Protein AF-A0A832TNG3-F1 (afdb_monomer)

Sequence (167 aa):
MSGAIEDILRKDPRVVHLEPAEKWEMPELDATQFSSRRLGYVAYAYSMMCNILGYHYLVDNITGQRDSEREAWKEELTRTYGSEVNDYFEKNSIKVNSLAQLIKFSEMLTDQYIGQNREVLVDMISSLKCFEDALRAYRSKTPDERLSIAKEVKKKSYEILKTVTRS

Secondary structure (DSSP, 8-state):
-HHHHHHHHHH-TTEEEEEPPP-PPPPP--GGGB-GGGHHHHHHHHHHHHHHHTSEEEEE---SSSTHHHHHHHHHHHHHH-THHHHHHHHTTEESS-HHHHHHHHHHHHHTB-STTHHHHHHHHHHHHHHHHHHHHHTTS-HHHHHHHHHHHHHHHHHHHHHHH--

Structure (mmCIF, N/CA/C/O backbone):
data_AF-A0A832TNG3-F1
#
_entry.id   AF-A0A832TNG3-F1
#
loop_
_atom_site.group_PDB
_atom_site.id
_atom_site.type_symbol
_atom_site.label_atom_id
_atom_site.label_alt_id
_atom_site.label_comp_id
_atom_site.label_asym_id
_atom_site.label_entity_id
_atom_site.label_seq_id
_atom_site.pdbx_PDB_ins_code
_atom_site.Cartn_x
_atom_site.Cartn_y
_atom_site.Cartn_z
_atom_site.occupancy
_atom_site.B_iso_or_equiv
_atom_site.auth_seq_id
_atom_site.auth_comp_id
_atom_site.auth_asym_id
_atom_site.auth_atom_id
_atom_site.pdbx_PDB_model_num
ATOM 1 N N . MET A 1 1 ? -2.319 -11.163 -25.070 1.00 53.56 1 MET A N 1
ATOM 2 C CA . MET A 1 1 ? -1.584 -9.885 -25.175 1.00 53.56 1 MET A CA 1
ATOM 3 C C . MET A 1 1 ? -0.872 -9.474 -23.879 1.00 53.56 1 MET A C 1
ATOM 5 O O . MET A 1 1 ? 0.114 -8.767 -23.988 1.00 53.56 1 MET A O 1
ATOM 9 N N . SER A 1 2 ? -1.226 -9.983 -22.680 1.00 59.28 2 SER A N 1
ATOM 10 C CA . SER A 1 2 ? -0.509 -9.623 -21.430 1.00 59.28 2 SER A CA 1
ATOM 11 C C . SER A 1 2 ? 0.988 -9.961 -21.418 1.00 59.28 2 SER A C 1
ATOM 13 O O . SER A 1 2 ? 1.755 -9.227 -20.809 1.00 59.28 2 SER A O 1
ATOM 15 N N . GLY A 1 3 ? 1.411 -11.015 -22.128 1.00 68.12 3 GLY A N 1
ATOM 16 C CA . GLY A 1 3 ? 2.825 -11.401 -22.205 1.00 68.12 3 GLY A CA 1
ATOM 17 C C . GLY A 1 3 ? 3.729 -10.345 -22.851 1.00 68.12 3 GLY A C 1
ATOM 18 O O . GLY A 1 3 ? 4.904 -10.282 -22.523 1.00 68.12 3 GLY A O 1
ATOM 19 N N . ALA A 1 4 ? 3.192 -9.465 -23.708 1.00 83.19 4 ALA A N 1
ATOM 20 C CA . ALA A 1 4 ? 3.987 -8.407 -24.332 1.00 83.19 4 ALA A CA 1
ATOM 21 C C . ALA A 1 4 ? 4.365 -7.302 -23.330 1.00 83.19 4 ALA A C 1
ATOM 23 O O . ALA A 1 4 ? 5.520 -6.887 -23.292 1.00 83.19 4 ALA A O 1
ATOM 24 N N . ILE A 1 5 ? 3.420 -6.860 -22.487 1.00 87.62 5 ILE A N 1
ATOM 25 C CA . ILE A 1 5 ? 3.691 -5.858 -21.441 1.00 87.62 5 ILE A CA 1
ATOM 26 C C . ILE A 1 5 ? 4.575 -6.445 -20.339 1.00 87.62 5 ILE A C 1
ATOM 28 O O . ILE A 1 5 ? 5.495 -5.777 -19.874 1.00 87.62 5 ILE A O 1
ATOM 32 N N . GLU A 1 6 ? 4.353 -7.704 -19.959 1.00 84.31 6 GLU A N 1
ATOM 33 C CA . GLU A 1 6 ? 5.214 -8.413 -19.008 1.00 84.31 6 GLU A CA 1
ATOM 34 C C . GLU A 1 6 ? 6.667 -8.497 -19.505 1.00 84.31 6 GLU A C 1
ATOM 36 O O . GLU A 1 6 ? 7.593 -8.155 -18.768 1.00 84.31 6 GLU A O 1
ATOM 41 N N . ASP A 1 7 ? 6.873 -8.858 -20.776 1.00 87.25 7 ASP A N 1
ATOM 42 C CA . ASP A 1 7 ? 8.199 -8.888 -21.399 1.00 87.25 7 ASP A CA 1
ATOM 43 C C . ASP A 1 7 ? 8.844 -7.499 -21.487 1.00 87.25 7 ASP A C 1
ATOM 45 O O . ASP A 1 7 ? 10.063 -7.383 -21.332 1.00 87.25 7 ASP A O 1
ATOM 49 N N . ILE A 1 8 ? 8.055 -6.445 -21.734 1.00 87.25 8 ILE A N 1
ATOM 50 C CA . ILE A 1 8 ? 8.530 -5.053 -21.723 1.00 87.25 8 ILE A CA 1
ATOM 51 C C . ILE A 1 8 ? 9.013 -4.678 -20.323 1.00 87.25 8 ILE A C 1
ATOM 53 O O . ILE A 1 8 ? 10.139 -4.209 -20.181 1.00 87.25 8 ILE A O 1
ATOM 57 N N . LEU A 1 9 ? 8.205 -4.930 -19.290 1.00 86.19 9 LEU A N 1
ATOM 58 C CA . LEU A 1 9 ? 8.569 -4.622 -17.906 1.00 86.19 9 LEU A CA 1
ATOM 59 C C . LEU A 1 9 ? 9.798 -5.412 -17.459 1.00 86.19 9 LEU A C 1
ATOM 61 O O . LEU A 1 9 ? 10.674 -4.853 -16.813 1.00 86.19 9 LEU A O 1
ATOM 65 N N . ARG A 1 10 ? 9.911 -6.685 -17.853 1.00 85.19 10 ARG A N 1
ATOM 66 C CA . ARG A 1 10 ? 11.075 -7.525 -17.540 1.00 85.19 10 ARG A CA 1
ATOM 67 C C . ARG A 1 10 ? 12.371 -7.023 -18.184 1.00 85.19 10 ARG A C 1
ATOM 69 O O . ARG A 1 10 ? 13.453 -7.312 -17.678 1.00 85.19 10 ARG A O 1
ATOM 76 N N . LYS A 1 11 ? 12.273 -6.330 -19.320 1.00 88.12 11 LYS A N 1
ATOM 77 C CA . LYS A 1 11 ? 13.416 -5.766 -20.054 1.00 88.12 11 LYS A CA 1
ATOM 78 C C . LYS A 1 11 ? 13.693 -4.306 -19.698 1.00 88.12 11 LYS A C 1
ATOM 80 O O . LYS A 1 11 ? 14.758 -3.812 -20.063 1.00 88.12 11 LYS A O 1
ATOM 85 N N . ASP A 1 12 ? 12.767 -3.612 -19.032 1.00 87.81 12 ASP A N 1
ATOM 86 C CA . ASP A 1 12 ? 12.979 -2.228 -18.618 1.00 87.81 12 ASP A CA 1
ATOM 87 C C . ASP A 1 12 ? 14.025 -2.205 -17.492 1.00 87.81 12 ASP A C 1
ATOM 89 O O . ASP A 1 12 ? 13.780 -2.764 -16.421 1.00 87.81 12 ASP A O 1
ATOM 93 N N . PRO A 1 13 ? 15.185 -1.547 -17.684 1.00 86.50 13 PRO A N 1
ATOM 94 C CA . PRO A 1 13 ? 16.224 -1.487 -16.662 1.00 86.50 13 PRO A CA 1
ATOM 95 C C . PRO A 1 13 ? 15.760 -0.781 -15.386 1.00 86.50 13 PRO A C 1
ATOM 97 O O . PRO A 1 13 ? 16.454 -0.872 -14.378 1.00 86.50 13 PRO A O 1
ATOM 100 N N . ARG A 1 14 ? 14.620 -0.073 -15.420 1.00 88.19 14 ARG A N 1
ATOM 101 C CA . ARG A 1 14 ? 14.009 0.571 -14.256 1.00 88.19 14 ARG A CA 1
ATOM 102 C C . ARG A 1 14 ? 13.348 -0.411 -13.298 1.00 88.19 14 ARG A C 1
ATOM 104 O O . ARG A 1 14 ? 13.211 -0.103 -12.114 1.00 88.19 14 ARG A O 1
ATOM 111 N N . VAL A 1 15 ? 12.966 -1.585 -13.791 1.00 87.00 15 VAL A N 1
ATOM 112 C CA . VAL A 1 15 ? 12.295 -2.634 -13.025 1.00 87.00 15 VAL A CA 1
ATOM 113 C C . VAL A 1 15 ? 13.334 -3.631 -12.525 1.00 87.00 15 VAL A C 1
ATOM 115 O O . VAL A 1 15 ? 14.069 -4.225 -13.306 1.00 87.00 15 VAL A O 1
ATOM 118 N N . VAL A 1 16 ? 13.384 -3.831 -11.209 1.00 83.81 16 VAL A N 1
ATOM 119 C CA . VAL A 1 16 ? 14.201 -4.885 -10.594 1.00 83.81 16 VAL A CA 1
ATOM 120 C C . VAL A 1 16 ? 13.388 -6.176 -10.552 1.00 83.81 16 VAL A C 1
ATOM 122 O O . VAL A 1 16 ? 13.768 -7.167 -11.171 1.00 83.81 16 VAL A O 1
ATOM 125 N N . HIS A 1 17 ? 12.235 -6.153 -9.875 1.00 88.00 17 HIS A N 1
ATOM 126 C CA . HIS A 1 17 ? 11.263 -7.250 -9.858 1.00 88.00 17 HIS A CA 1
ATOM 127 C C . HIS A 1 17 ? 9.898 -6.794 -9.320 1.00 88.00 17 HIS A C 1
ATOM 129 O O . HIS A 1 17 ? 9.741 -5.680 -8.823 1.00 88.00 17 HIS A O 1
ATOM 135 N N . LEU A 1 18 ? 8.897 -7.672 -9.408 1.00 87.06 18 LEU A N 1
ATOM 136 C CA . LEU A 1 18 ? 7.606 -7.509 -8.738 1.00 87.06 18 LEU A CA 1
ATOM 137 C C . LEU A 1 18 ? 7.592 -8.348 -7.462 1.00 87.06 18 LEU A C 1
ATOM 139 O O . LEU A 1 18 ? 7.677 -9.574 -7.527 1.00 87.06 18 LEU A O 1
ATOM 143 N N . GLU A 1 19 ? 7.468 -7.700 -6.309 1.00 89.12 19 GLU A N 1
ATOM 144 C CA . GLU A 1 19 ? 7.256 -8.392 -5.045 1.00 89.12 19 GLU A CA 1
ATOM 145 C C . GLU A 1 19 ? 5.768 -8.774 -4.904 1.00 89.12 19 GLU A C 1
ATOM 147 O O . GLU A 1 19 ? 4.901 -7.892 -4.997 1.00 89.12 19 GLU A O 1
ATOM 152 N N . PRO A 1 20 ? 5.450 -10.059 -4.649 1.00 89.81 20 PRO A N 1
ATOM 153 C CA . PRO A 1 20 ? 4.104 -10.525 -4.325 1.00 89.81 20 PRO A CA 1
ATOM 154 C C . PRO A 1 20 ? 3.429 -9.713 -3.222 1.00 89.81 20 PRO A C 1
ATOM 156 O O . PRO A 1 20 ? 4.037 -9.428 -2.191 1.00 89.81 20 PRO A O 1
ATOM 159 N N . ALA A 1 21 ? 2.148 -9.396 -3.415 1.00 88.88 21 ALA A N 1
ATOM 160 C CA . ALA A 1 21 ? 1.328 -8.870 -2.332 1.00 88.88 21 ALA A CA 1
ATOM 161 C C . ALA A 1 21 ? 1.256 -9.881 -1.181 1.00 88.88 21 ALA A C 1
ATOM 163 O O . ALA A 1 21 ? 1.148 -11.096 -1.392 1.00 88.88 21 ALA A O 1
ATOM 164 N N . GLU A 1 22 ? 1.261 -9.383 0.048 1.00 88.25 22 GLU A N 1
ATOM 165 C CA . GLU A 1 22 ? 0.997 -10.201 1.214 1.00 88.25 22 GLU A CA 1
ATOM 166 C C . GLU A 1 22 ? -0.456 -10.698 1.167 1.00 88.25 22 GLU A C 1
ATOM 168 O O . GLU A 1 22 ? -1.398 -9.919 1.040 1.00 88.25 22 GLU A O 1
ATOM 173 N N . LYS A 1 23 ? -0.650 -12.018 1.271 1.00 89.00 23 LYS A N 1
ATOM 174 C CA . LYS A 1 23 ? -1.971 -12.672 1.233 1.00 89.00 23 LYS A CA 1
ATOM 175 C C . LYS A 1 23 ? -2.708 -12.545 2.571 1.00 89.00 23 LYS A C 1
ATOM 177 O O . LYS A 1 23 ? -3.126 -13.544 3.153 1.00 89.00 23 LYS A O 1
ATOM 182 N N . TRP A 1 24 ? -2.780 -11.332 3.106 1.00 92.88 24 TRP A N 1
ATOM 183 C CA . TRP A 1 24 ? -3.487 -11.056 4.349 1.00 92.88 24 TRP A CA 1
ATOM 184 C C . TRP A 1 24 ? -5.000 -11.102 4.142 1.00 92.88 24 TRP A C 1
ATOM 186 O O . TRP A 1 24 ? -5.518 -10.634 3.131 1.00 92.88 24 TRP A O 1
ATOM 196 N N . GLU A 1 25 ? -5.707 -11.644 5.127 1.00 92.31 25 GLU A N 1
ATOM 197 C CA . GLU A 1 25 ? -7.163 -11.587 5.192 1.00 92.31 25 GLU A CA 1
ATOM 198 C C . GLU A 1 25 ? -7.585 -10.188 5.660 1.00 92.31 25 GLU A C 1
ATOM 200 O O . GLU A 1 25 ? -7.197 -9.752 6.744 1.00 92.31 25 GLU A O 1
ATOM 205 N N . MET A 1 26 ? -8.323 -9.450 4.825 1.00 92.06 26 MET A N 1
ATOM 206 C CA . MET A 1 26 ? -8.753 -8.090 5.165 1.00 92.06 26 MET A CA 1
ATOM 207 C C . MET A 1 26 ? -9.886 -8.153 6.197 1.00 92.06 26 MET A C 1
ATOM 209 O O . MET A 1 26 ? -10.913 -8.771 5.913 1.00 92.06 26 MET A O 1
ATOM 213 N N . PRO A 1 27 ? -9.724 -7.543 7.381 1.00 90.69 27 PRO A N 1
ATOM 214 C CA . PRO A 1 27 ? -10.727 -7.634 8.430 1.00 90.69 27 PRO A CA 1
ATOM 215 C C . PRO A 1 27 ? -11.923 -6.726 8.132 1.00 90.69 27 PRO A C 1
ATOM 217 O O . PRO A 1 27 ? -11.744 -5.636 7.602 1.00 90.69 27 PRO A O 1
ATOM 220 N N . GLU A 1 28 ? -13.133 -7.141 8.509 1.00 91.00 28 GLU A N 1
ATOM 221 C CA . GLU A 1 28 ? -14.348 -6.357 8.263 1.00 91.00 28 GLU A CA 1
ATOM 222 C C . GLU A 1 28 ? -14.400 -5.073 9.099 1.00 91.00 28 GLU A C 1
ATOM 224 O O . GLU A 1 28 ? -14.093 -5.063 10.290 1.00 91.00 28 GLU A O 1
ATOM 229 N N . LEU A 1 29 ? -14.819 -3.974 8.472 1.00 88.94 29 LEU A N 1
ATOM 230 C CA . LEU A 1 29 ? -14.928 -2.680 9.134 1.00 88.94 29 LEU A CA 1
ATOM 231 C C . LEU A 1 29 ? -16.176 -2.612 10.026 1.00 88.94 29 LEU A C 1
ATOM 233 O O . LEU A 1 29 ? -17.296 -2.525 9.521 1.00 88.94 29 LEU A O 1
ATOM 237 N N . ASP A 1 30 ? -15.979 -2.528 11.340 1.00 87.50 30 ASP A N 1
ATOM 238 C CA . ASP A 1 30 ? -17.040 -2.162 12.279 1.00 87.50 30 ASP A CA 1
ATOM 239 C C . ASP A 1 30 ? -17.235 -0.637 12.308 1.00 87.50 30 ASP A C 1
ATOM 241 O O . ASP A 1 30 ? -16.489 0.120 12.932 1.00 87.50 30 ASP A O 1
ATOM 245 N N . ALA A 1 31 ? -18.283 -0.173 11.627 1.00 84.31 31 ALA A N 1
ATOM 246 C CA . ALA A 1 31 ? -18.627 1.242 11.542 1.00 84.31 31 ALA A CA 1
ATOM 247 C C . ALA A 1 31 ? -18.981 1.881 12.900 1.00 84.31 31 ALA A C 1
ATOM 249 O O . ALA A 1 31 ? -18.935 3.106 13.018 1.00 84.31 31 ALA A O 1
ATOM 250 N N . THR A 1 32 ? -19.324 1.097 13.929 1.00 86.81 32 THR A N 1
ATOM 251 C CA . THR A 1 32 ? -19.718 1.637 15.242 1.00 86.81 32 THR A CA 1
ATOM 252 C C . THR A 1 32 ? -18.544 2.234 16.023 1.00 86.81 32 THR A C 1
ATOM 254 O O . THR A 1 32 ? -18.751 3.066 16.907 1.00 86.81 32 THR A O 1
ATOM 257 N N . GLN A 1 33 ? -17.308 1.900 15.641 1.00 87.06 33 GLN A N 1
ATOM 258 C CA . GLN A 1 33 ? -16.075 2.379 16.282 1.00 87.06 33 GLN A CA 1
ATOM 259 C C . GLN A 1 33 ? -15.634 3.768 15.801 1.00 87.06 33 GLN A C 1
ATOM 261 O O . GLN A 1 33 ? -14.576 4.267 16.201 1.00 87.06 33 GLN A O 1
ATOM 266 N N . PHE A 1 34 ? -16.437 4.401 14.943 1.00 89.75 34 PHE A N 1
ATOM 267 C CA . PHE A 1 34 ? -16.109 5.654 14.278 1.00 89.75 34 PHE A CA 1
ATOM 268 C C . PHE A 1 34 ? -17.216 6.693 14.421 1.00 89.75 34 PHE A C 1
ATOM 270 O O . PHE A 1 34 ? -18.399 6.388 14.570 1.00 89.75 34 PHE A O 1
ATOM 277 N N . SER A 1 35 ? -16.834 7.967 14.315 1.00 86.38 35 SER A N 1
ATOM 278 C CA . SER A 1 35 ? -17.813 9.054 14.356 1.00 86.38 35 SER A CA 1
ATOM 279 C C . SER A 1 35 ? -18.776 9.019 13.153 1.00 86.38 35 SER A C 1
ATOM 281 O O . SER A 1 35 ? -18.364 9.025 11.988 1.00 86.38 35 SER A O 1
ATOM 283 N N . SER A 1 36 ? -20.086 9.067 13.426 1.00 82.44 36 SER A N 1
ATOM 284 C CA . SER A 1 36 ? -21.143 9.002 12.398 1.00 82.44 36 SER A CA 1
ATOM 285 C C . SER A 1 36 ? -21.044 10.114 11.348 1.00 82.44 36 SER A C 1
ATOM 287 O O . SER A 1 36 ? -21.304 9.894 10.166 1.00 82.44 36 SER A O 1
ATOM 289 N N . ARG A 1 37 ? -20.587 11.306 11.754 1.00 82.94 37 ARG A N 1
ATOM 290 C CA . ARG A 1 37 ? -20.425 12.488 10.890 1.00 82.94 37 ARG A CA 1
ATOM 291 C C . ARG A 1 37 ? -19.428 12.273 9.745 1.00 82.94 37 ARG A C 1
ATOM 293 O O . ARG A 1 37 ? -19.448 13.036 8.781 1.00 82.94 37 ARG A O 1
ATOM 300 N N . ARG A 1 38 ? -18.532 11.286 9.851 1.00 82.69 38 ARG A N 1
ATOM 301 C CA . ARG A 1 38 ? -17.434 11.068 8.897 1.00 82.69 38 ARG A CA 1
ATOM 302 C C . ARG A 1 38 ? -17.312 9.623 8.412 1.00 82.69 38 ARG A C 1
ATOM 304 O O . ARG A 1 38 ? -16.302 9.287 7.800 1.00 82.69 38 ARG A O 1
ATOM 311 N N . LEU A 1 39 ? -18.351 8.800 8.577 1.00 86.56 39 LEU A N 1
ATOM 312 C CA . LEU A 1 39 ? -18.352 7.402 8.121 1.00 86.56 39 LEU A CA 1
ATOM 313 C C . LEU A 1 39 ? -18.003 7.233 6.637 1.00 86.56 39 LEU A C 1
ATOM 315 O O . LEU A 1 39 ? -17.272 6.312 6.291 1.00 86.56 39 LEU A O 1
ATOM 319 N N . GLY A 1 40 ? -18.433 8.153 5.765 1.00 87.81 40 GLY A N 1
ATOM 320 C CA . GLY A 1 40 ? -18.044 8.124 4.349 1.00 87.81 40 GLY A CA 1
ATOM 321 C C . GLY A 1 40 ? -16.528 8.243 4.131 1.00 87.81 40 GLY A C 1
ATOM 322 O O . GLY A 1 40 ? -15.973 7.557 3.277 1.00 87.81 40 GLY A O 1
ATOM 323 N N . TYR A 1 41 ? -15.837 9.053 4.943 1.00 89.19 41 TYR A N 1
ATOM 324 C CA . TYR A 1 41 ? -14.376 9.172 4.886 1.00 89.19 41 TYR A CA 1
ATOM 325 C C . TYR A 1 41 ? -13.679 7.917 5.407 1.00 89.19 41 TYR A C 1
ATOM 327 O O . TYR A 1 41 ? -12.665 7.518 4.840 1.00 89.19 41 TYR A O 1
ATOM 335 N N . VAL A 1 42 ? -14.228 7.290 6.452 1.00 90.75 42 VAL A N 1
ATOM 336 C CA . VAL A 1 42 ? -13.698 6.037 7.010 1.00 90.75 42 VAL A CA 1
ATOM 337 C C . VAL A 1 42 ? -13.843 4.905 6.001 1.00 90.75 42 VAL A C 1
ATOM 339 O O . VAL A 1 42 ? -12.858 4.237 5.709 1.00 90.75 42 VAL A O 1
ATOM 342 N N . ALA A 1 43 ? -15.027 4.731 5.408 1.00 91.81 43 ALA A N 1
ATOM 343 C CA . ALA A 1 43 ? -15.270 3.706 4.396 1.00 91.81 43 ALA A CA 1
ATOM 344 C C . ALA A 1 43 ? -14.348 3.879 3.178 1.00 91.81 43 ALA A C 1
ATOM 346 O O . ALA A 1 43 ? -13.769 2.909 2.690 1.00 91.81 43 ALA A O 1
ATOM 347 N N . TYR A 1 44 ? -14.155 5.124 2.728 1.00 92.69 44 TYR A N 1
ATOM 348 C CA . TYR A 1 44 ? -13.213 5.436 1.657 1.00 92.69 44 TYR A CA 1
ATOM 349 C C . TYR A 1 44 ? -11.765 5.103 2.043 1.00 92.69 44 TYR A C 1
ATOM 351 O O . TYR A 1 44 ? -11.088 4.390 1.304 1.00 92.69 44 TYR A O 1
ATOM 359 N N . ALA A 1 45 ? -11.290 5.568 3.205 1.00 92.88 45 ALA A N 1
ATOM 360 C CA . ALA A 1 45 ? -9.933 5.289 3.675 1.00 92.88 45 ALA A CA 1
ATOM 361 C C . ALA A 1 45 ? -9.694 3.779 3.832 1.00 92.88 45 ALA A C 1
ATOM 363 O O . ALA A 1 45 ? -8.716 3.262 3.299 1.00 92.88 45 ALA A O 1
ATOM 364 N N . TYR A 1 46 ? -10.625 3.066 4.467 1.00 94.25 46 TYR A N 1
ATOM 365 C CA . TYR A 1 46 ? -10.597 1.613 4.619 1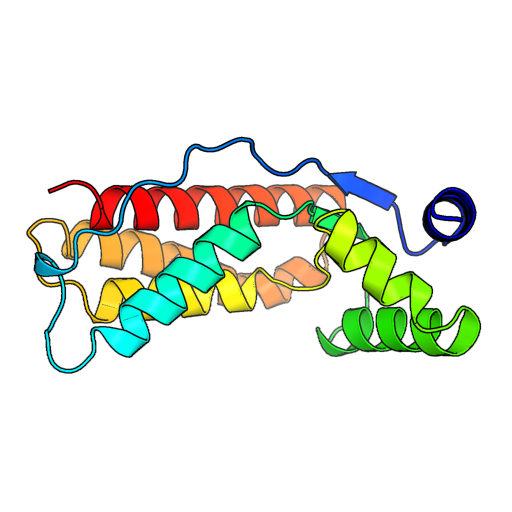.00 94.25 46 TYR A CA 1
ATOM 366 C C . TYR A 1 46 ? -10.497 0.897 3.264 1.00 94.25 46 TYR A C 1
ATOM 368 O O . TYR A 1 46 ? -9.596 0.082 3.061 1.00 94.25 46 TYR A O 1
ATOM 376 N N . SER A 1 47 ? -11.367 1.244 2.308 1.00 93.25 47 SER A N 1
ATOM 377 C CA . SER A 1 47 ? -11.358 0.639 0.972 1.00 93.25 47 SER A CA 1
ATOM 378 C C . SER A 1 47 ? -10.033 0.879 0.251 1.00 93.25 47 SER A C 1
ATOM 380 O O . SER A 1 47 ? -9.502 -0.039 -0.374 1.00 93.25 47 SER A O 1
ATOM 382 N N . MET A 1 48 ? -9.484 2.092 0.345 1.00 92.38 48 MET A N 1
ATOM 383 C CA . MET A 1 48 ? -8.210 2.432 -0.284 1.00 92.38 48 MET A CA 1
ATOM 384 C C . MET A 1 48 ? -7.034 1.704 0.369 1.00 92.38 48 MET A C 1
ATOM 386 O O . MET A 1 48 ? -6.146 1.236 -0.344 1.00 92.38 48 MET A O 1
ATOM 390 N N . MET A 1 49 ? -7.030 1.563 1.697 1.00 93.06 49 MET A N 1
ATOM 391 C CA . MET A 1 49 ? -6.009 0.789 2.405 1.00 93.06 49 MET A CA 1
ATOM 392 C C . MET A 1 49 ? -6.045 -0.683 1.999 1.00 93.06 49 MET A C 1
ATOM 394 O O . MET A 1 49 ? -5.007 -1.215 1.614 1.00 93.06 49 MET A O 1
ATOM 398 N N . CYS A 1 50 ? -7.219 -1.322 2.018 1.00 92.44 50 CYS A N 1
ATOM 399 C CA . CYS A 1 50 ? -7.366 -2.726 1.616 1.00 92.44 50 CYS A CA 1
ATOM 400 C C . CYS A 1 50 ? -6.863 -2.954 0.189 1.00 92.44 50 CYS A C 1
ATOM 402 O O . CYS A 1 50 ? -6.116 -3.894 -0.075 1.00 92.44 50 CYS A O 1
ATOM 404 N N . ASN A 1 51 ? -7.220 -2.041 -0.715 1.00 90.25 51 ASN A N 1
ATOM 405 C CA . ASN A 1 51 ? -6.784 -2.087 -2.100 1.00 90.25 51 ASN A CA 1
ATOM 406 C C . ASN A 1 51 ? -5.246 -1.990 -2.211 1.00 90.25 51 ASN A C 1
ATOM 408 O O . ASN A 1 51 ? -4.602 -2.853 -2.801 1.00 90.25 51 ASN A O 1
ATOM 412 N N . ILE A 1 52 ? -4.631 -1.000 -1.552 1.00 90.12 52 ILE A N 1
ATOM 413 C CA . ILE A 1 52 ? -3.171 -0.817 -1.572 1.00 90.12 52 ILE A CA 1
ATOM 414 C C . ILE A 1 52 ? -2.422 -2.007 -0.956 1.00 90.12 52 ILE A C 1
ATOM 416 O O . ILE A 1 52 ? -1.375 -2.405 -1.470 1.00 90.12 52 ILE A O 1
ATOM 420 N N . LEU A 1 53 ? -2.929 -2.577 0.138 1.00 91.69 53 LEU A N 1
ATOM 421 C CA . LEU A 1 53 ? -2.304 -3.729 0.789 1.00 91.69 53 LEU A CA 1
ATOM 422 C C . LEU A 1 53 ? -2.342 -4.975 -0.105 1.00 91.69 53 LEU A C 1
ATOM 424 O O . LEU A 1 53 ? -1.364 -5.722 -0.129 1.00 91.69 53 LEU A O 1
ATOM 428 N N . GLY A 1 54 ? -3.410 -5.138 -0.892 1.00 89.25 54 GLY A N 1
ATOM 429 C CA . GLY A 1 54 ? -3.577 -6.224 -1.860 1.00 89.25 54 GLY A CA 1
ATOM 430 C C . GLY A 1 54 ? -2.735 -6.104 -3.135 1.00 89.25 54 GLY A C 1
ATOM 431 O O . GLY A 1 54 ? -2.739 -7.030 -3.946 1.00 89.25 54 GLY A O 1
ATOM 432 N N . TYR A 1 55 ? -2.002 -5.003 -3.328 1.00 89.31 55 TYR A N 1
ATOM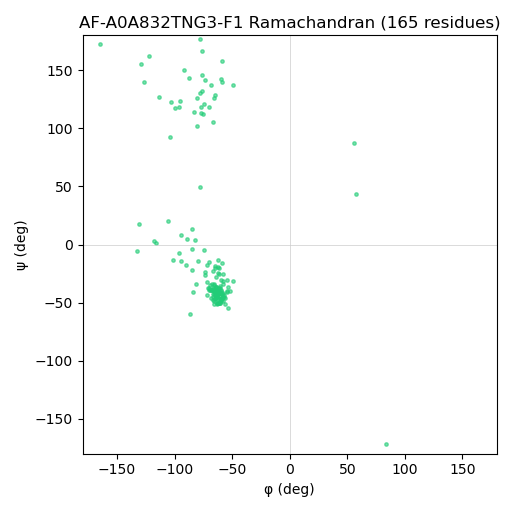 433 C CA . TYR A 1 55 ? -1.161 -4.812 -4.506 1.00 89.31 55 TYR A CA 1
ATOM 434 C C . TYR A 1 55 ? 0.252 -5.387 -4.360 1.00 89.31 55 TYR A C 1
ATOM 436 O O . TYR A 1 55 ? 0.892 -5.307 -3.303 1.00 89.31 55 TYR A O 1
ATOM 444 N N . HIS A 1 56 ? 0.744 -5.923 -5.480 1.00 89.31 56 HIS A N 1
ATOM 445 C CA . HIS A 1 56 ? 2.147 -6.2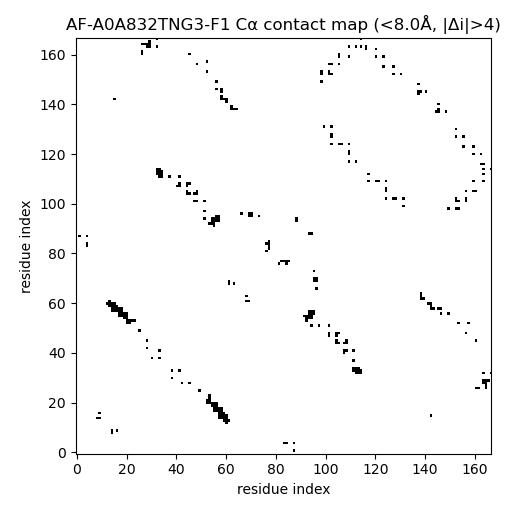10 -5.728 1.00 89.31 56 HIS A CA 1
ATOM 446 C C . HIS A 1 56 ? 2.954 -4.925 -5.609 1.00 89.31 56 HIS A C 1
ATOM 448 O O . HIS A 1 56 ? 2.542 -3.859 -6.084 1.00 89.31 56 HIS A O 1
ATOM 454 N N . TYR A 1 57 ? 4.124 -5.041 -4.997 1.00 86.19 57 TYR A N 1
ATOM 455 C CA . TYR A 1 57 ? 5.042 -3.927 -4.881 1.00 86.19 57 TYR A CA 1
ATOM 456 C C . TYR A 1 57 ? 6.076 -4.000 -6.004 1.00 86.19 57 TYR A C 1
ATOM 458 O O . TYR A 1 57 ? 6.829 -4.966 -6.114 1.00 86.19 57 TYR A O 1
ATOM 466 N N . LEU A 1 58 ? 6.106 -2.976 -6.855 1.00 87.06 58 LEU A N 1
ATOM 467 C CA . LEU A 1 58 ? 7.127 -2.857 -7.886 1.00 87.06 58 LEU A CA 1
ATOM 468 C C . LEU A 1 58 ? 8.448 -2.425 -7.246 1.00 87.06 58 LEU A C 1
ATOM 470 O O . LEU A 1 58 ? 8.580 -1.296 -6.775 1.00 87.06 58 LEU A O 1
ATOM 474 N N . VAL A 1 59 ? 9.431 -3.319 -7.256 1.00 87.19 59 VAL A N 1
ATOM 475 C CA . VAL A 1 59 ? 10.799 -2.993 -6.870 1.00 87.19 59 VAL A CA 1
ATOM 476 C C . VAL A 1 59 ? 11.483 -2.383 -8.084 1.00 87.19 59 VAL A C 1
ATOM 478 O O . VAL A 1 59 ? 11.672 -3.038 -9.107 1.00 87.19 59 VAL A O 1
ATOM 481 N N . ASP A 1 60 ? 11.827 -1.105 -7.974 1.00 87.06 60 ASP A N 1
ATOM 482 C CA . ASP A 1 60 ? 12.416 -0.315 -9.053 1.00 87.06 60 ASP A CA 1
ATOM 483 C C . ASP A 1 60 ? 13.776 0.273 -8.656 1.00 87.06 60 ASP A C 1
ATOM 485 O O . ASP A 1 60 ? 14.118 0.393 -7.474 1.00 87.06 60 ASP A O 1
ATOM 489 N N . ASN A 1 61 ? 14.557 0.698 -9.645 1.00 84.88 61 ASN A N 1
ATOM 490 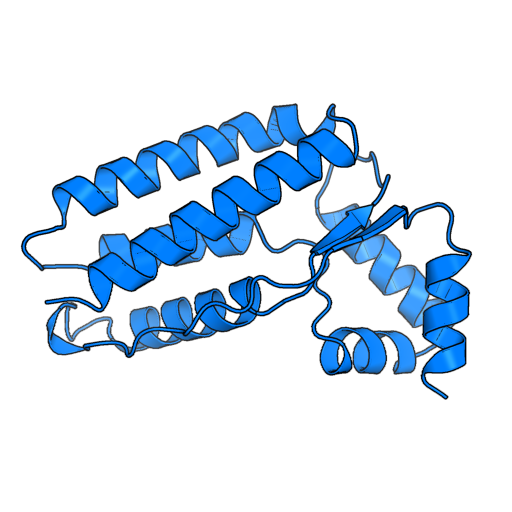C CA . ASN A 1 61 ? 15.758 1.509 -9.439 1.00 84.88 61 ASN A CA 1
ATOM 491 C C . ASN A 1 61 ? 15.553 2.980 -9.845 1.00 84.88 61 ASN A C 1
ATOM 493 O O . ASN A 1 61 ? 16.531 3.693 -10.053 1.00 84.88 61 ASN A O 1
ATOM 497 N N . ILE A 1 62 ? 14.303 3.448 -9.931 1.00 81.69 62 ILE A N 1
ATOM 498 C CA . ILE A 1 62 ? 13.983 4.839 -10.260 1.00 81.69 62 ILE A CA 1
ATOM 499 C C . ILE A 1 62 ? 14.467 5.710 -9.095 1.00 81.69 62 ILE A C 1
ATOM 501 O O . ILE A 1 62 ? 13.895 5.701 -7.998 1.00 81.69 62 ILE A O 1
ATOM 505 N N . THR A 1 63 ? 15.574 6.413 -9.336 1.00 67.75 63 THR A N 1
ATOM 506 C CA . THR A 1 63 ? 16.344 7.133 -8.314 1.00 67.75 63 THR A CA 1
ATOM 507 C C . THR A 1 63 ? 15.902 8.565 -8.095 1.00 67.75 63 THR A C 1
ATOM 509 O O . THR A 1 63 ? 16.306 9.167 -7.097 1.00 67.75 63 THR A O 1
ATOM 512 N N . GLY A 1 64 ? 15.158 9.162 -9.023 1.00 61.19 64 GLY A N 1
ATOM 513 C CA . GLY A 1 64 ? 14.952 10.588 -8.907 1.00 61.19 64 GLY A CA 1
ATOM 514 C C . GLY A 1 64 ? 13.932 10.962 -7.840 1.00 61.19 64 GLY A C 1
ATOM 515 O O . GLY A 1 64 ? 13.277 10.151 -7.175 1.00 61.19 64 GLY A O 1
ATOM 516 N N . GLN A 1 65 ? 13.963 12.252 -7.543 1.00 53.00 65 GLN A N 1
ATOM 517 C CA . GLN A 1 65 ? 13.705 12.764 -6.204 1.00 53.00 65 GLN A CA 1
ATOM 518 C C . GLN A 1 65 ? 12.222 12.962 -5.906 1.00 53.00 65 GLN A C 1
ATOM 520 O O . GLN A 1 65 ? 11.874 13.352 -4.789 1.00 53.00 65 GLN A O 1
ATOM 525 N N . ARG A 1 66 ? 11.348 12.739 -6.889 1.00 61.59 66 ARG A N 1
ATOM 526 C CA . ARG A 1 66 ? 9.916 13.006 -6.779 1.00 61.59 66 ARG A CA 1
ATOM 527 C C . ARG A 1 66 ? 9.106 11.777 -7.152 1.00 61.59 66 ARG A C 1
ATOM 529 O O . ARG A 1 66 ? 9.372 11.121 -8.150 1.00 61.59 66 ARG A O 1
ATOM 536 N N . ASP A 1 67 ? 8.047 11.545 -6.389 1.00 67.00 67 ASP A N 1
ATOM 537 C CA . ASP A 1 67 ? 6.996 10.566 -6.684 1.00 67.00 67 ASP A CA 1
ATOM 538 C C . ASP A 1 67 ? 6.462 10.690 -8.120 1.00 67.00 67 ASP A C 1
ATOM 540 O O . ASP A 1 67 ? 6.140 9.691 -8.761 1.00 67.00 67 ASP A O 1
ATOM 544 N N . SER A 1 68 ? 6.472 11.915 -8.656 1.00 74.62 68 SER A N 1
ATOM 545 C CA . SER A 1 68 ? 6.123 12.229 -10.039 1.00 74.62 68 SER A CA 1
ATOM 546 C C . SER A 1 68 ? 6.982 11.516 -11.083 1.00 74.62 68 SER A C 1
ATOM 548 O O . SER A 1 68 ? 6.600 11.504 -12.239 1.00 74.62 68 SER A O 1
ATOM 550 N N . GLU A 1 69 ? 8.138 10.952 -10.735 1.00 79.38 69 GLU A N 1
ATOM 551 C CA . GLU A 1 69 ? 8.993 10.250 -11.697 1.00 79.38 69 GLU A CA 1
ATOM 552 C C . GLU A 1 69 ? 8.550 8.814 -11.961 1.00 79.38 69 GLU A C 1
ATOM 554 O O . GLU A 1 69 ? 8.646 8.348 -13.092 1.00 79.38 69 GLU A O 1
ATOM 559 N N . ARG A 1 70 ? 8.009 8.121 -10.949 1.00 82.75 70 ARG A N 1
ATOM 560 C CA . ARG A 1 70 ? 7.358 6.818 -11.163 1.00 82.75 70 ARG A CA 1
ATOM 561 C C . ARG A 1 70 ? 6.080 6.989 -11.975 1.00 82.75 70 ARG A C 1
ATOM 563 O O . ARG A 1 70 ? 5.812 6.184 -12.862 1.00 82.75 70 ARG A O 1
ATOM 570 N N . GLU A 1 71 ? 5.337 8.060 -11.700 1.00 83.50 71 GLU A N 1
ATOM 571 C CA . GLU A 1 71 ? 4.168 8.434 -12.498 1.00 83.50 71 GLU A CA 1
ATOM 572 C C . GLU A 1 71 ? 4.574 8.823 -13.924 1.00 83.50 71 GLU A C 1
ATOM 574 O O . GLU A 1 71 ? 4.033 8.265 -14.870 1.00 83.50 71 GLU A O 1
ATOM 579 N N . ALA A 1 72 ? 5.597 9.664 -14.102 1.00 86.31 72 ALA A N 1
ATOM 580 C CA . ALA A 1 72 ? 6.099 10.039 -15.425 1.00 86.31 72 ALA A CA 1
ATOM 581 C C . ALA A 1 72 ? 6.619 8.830 -16.216 1.00 86.31 72 ALA A C 1
ATOM 583 O O . ALA A 1 72 ? 6.402 8.744 -17.421 1.00 86.31 72 ALA A O 1
ATOM 584 N N . TRP A 1 73 ? 7.268 7.868 -15.555 1.00 89.19 73 TRP A N 1
ATOM 585 C CA . TRP A 1 73 ? 7.656 6.605 -16.181 1.00 89.19 73 TRP A CA 1
ATOM 586 C C . TRP A 1 73 ? 6.434 5.784 -16.611 1.00 89.19 73 TRP A C 1
ATOM 588 O O . TRP A 1 73 ? 6.387 5.293 -17.738 1.00 89.19 73 TRP A O 1
ATOM 598 N N . LYS A 1 74 ? 5.406 5.670 -15.764 1.00 88.31 74 LYS A N 1
ATOM 599 C CA . LYS A 1 74 ? 4.159 4.988 -16.138 1.00 88.31 74 LYS A CA 1
ATOM 600 C C . LYS A 1 74 ? 3.446 5.696 -17.299 1.00 88.31 74 LYS A C 1
ATOM 602 O O . LYS A 1 74 ? 2.921 5.035 -18.198 1.00 88.31 74 LYS A O 1
ATOM 607 N N . GLU A 1 75 ? 3.448 7.025 -17.315 1.00 89.50 75 GLU A N 1
ATOM 608 C CA . GLU A 1 75 ? 2.930 7.837 -18.420 1.00 89.50 75 GLU A CA 1
ATOM 609 C C . GLU A 1 75 ? 3.747 7.629 -19.703 1.00 89.50 75 GLU A C 1
ATOM 611 O O . GLU A 1 75 ? 3.171 7.483 -20.779 1.00 89.50 75 GLU A O 1
ATOM 616 N N . GLU A 1 76 ? 5.078 7.543 -19.607 1.00 90.75 76 GLU A N 1
ATOM 617 C CA . GLU A 1 76 ? 5.970 7.212 -20.723 1.00 90.75 76 GLU A CA 1
ATOM 618 C C . GLU A 1 76 ? 5.634 5.837 -21.313 1.00 90.75 76 GLU A C 1
ATOM 620 O O . GLU A 1 76 ? 5.480 5.722 -22.533 1.00 90.75 76 GLU A O 1
ATOM 625 N N . LEU A 1 77 ? 5.462 4.815 -20.466 1.00 90.50 77 LEU A N 1
ATOM 626 C CA . LEU A 1 77 ? 5.044 3.479 -20.894 1.00 90.50 77 LEU A CA 1
ATOM 627 C C . LEU A 1 77 ? 3.678 3.524 -21.585 1.00 90.50 77 LEU A C 1
ATOM 629 O O . LEU A 1 77 ? 3.529 2.988 -22.678 1.00 90.50 77 LEU A O 1
ATOM 633 N N . THR A 1 78 ? 2.702 4.213 -20.991 1.00 90.94 78 THR A N 1
ATOM 634 C CA . THR A 1 78 ? 1.348 4.344 -21.554 1.00 90.94 78 THR A CA 1
ATOM 635 C C . THR A 1 78 ? 1.368 5.066 -22.902 1.00 90.94 78 THR A C 1
ATOM 637 O O . THR A 1 78 ? 0.678 4.674 -23.837 1.00 90.94 78 THR A O 1
ATOM 640 N N . ARG A 1 79 ? 2.189 6.109 -23.046 1.00 92.06 79 ARG A N 1
ATOM 641 C CA . ARG A 1 79 ? 2.348 6.840 -24.308 1.00 92.06 79 ARG A CA 1
ATOM 642 C C . ARG A 1 79 ? 3.012 5.988 -25.390 1.00 92.06 79 ARG A C 1
ATOM 644 O O . ARG A 1 79 ? 2.694 6.152 -26.563 1.00 92.06 79 ARG A O 1
ATOM 651 N N . THR A 1 80 ? 3.935 5.110 -25.005 1.00 90.69 80 THR A N 1
ATOM 652 C CA . THR A 1 80 ? 4.720 4.287 -25.939 1.00 90.69 80 THR A CA 1
ATOM 653 C C . THR A 1 80 ? 3.972 3.025 -26.366 1.00 90.69 80 THR A C 1
ATOM 655 O O . THR A 1 80 ? 4.013 2.656 -27.536 1.00 90.69 80 THR A O 1
ATOM 658 N N . TYR A 1 81 ? 3.278 2.378 -25.429 1.00 88.56 81 TYR A N 1
ATOM 659 C CA . TYR A 1 81 ? 2.669 1.056 -25.614 1.00 88.56 81 TYR A CA 1
ATOM 660 C C . TYR A 1 81 ? 1.135 1.066 -25.511 1.00 88.56 81 TYR A C 1
ATOM 662 O O . TYR A 1 81 ? 0.499 0.028 -25.664 1.00 88.56 81 TYR A O 1
ATOM 670 N N . GLY A 1 82 ? 0.527 2.233 -25.291 1.00 89.62 82 GLY A N 1
ATOM 671 C CA . GLY A 1 82 ? -0.921 2.414 -25.247 1.00 89.62 82 GLY A CA 1
ATOM 672 C C . GLY A 1 82 ? -1.557 2.098 -23.890 1.00 89.62 82 GLY A C 1
ATOM 673 O O . GLY A 1 82 ? -0.888 1.874 -22.879 1.00 89.62 82 GLY A O 1
ATOM 674 N N . SER A 1 83 ? -2.893 2.083 -23.873 1.00 89.56 83 SER A N 1
ATOM 675 C CA . SER A 1 83 ? -3.696 1.843 -22.666 1.00 89.56 83 SER A CA 1
ATOM 676 C C . SER A 1 83 ? -3.527 0.440 -22.082 1.00 89.56 83 SER A C 1
ATOM 678 O O . SER A 1 83 ? -3.784 0.261 -20.895 1.00 89.56 83 SER A O 1
ATOM 680 N N . GLU A 1 84 ? -3.025 -0.522 -22.863 1.00 88.50 84 GLU A N 1
ATOM 681 C CA . GLU A 1 84 ? -2.770 -1.897 -22.412 1.00 88.50 84 GLU A CA 1
ATOM 682 C C . GLU A 1 84 ? -1.813 -1.962 -21.212 1.00 88.50 84 GLU A C 1
ATOM 684 O O . GLU A 1 84 ? -1.884 -2.892 -20.411 1.00 88.50 84 GLU A O 1
ATOM 689 N N . VAL A 1 85 ? -0.942 -0.959 -21.044 1.00 88.81 85 VAL A N 1
ATOM 690 C CA . VAL A 1 85 ? -0.093 -0.823 -19.851 1.00 88.81 85 VAL A CA 1
ATOM 691 C C . VAL A 1 85 ? -0.943 -0.605 -18.602 1.00 88.81 85 VAL A C 1
ATOM 693 O O . VAL A 1 85 ? -0.711 -1.252 -17.584 1.00 88.81 85 VAL A O 1
ATOM 696 N N . ASN A 1 86 ? -1.943 0.274 -18.663 1.00 87.75 86 ASN A N 1
ATOM 697 C CA . ASN A 1 86 ? -2.819 0.532 -17.521 1.00 87.75 86 ASN A CA 1
ATOM 698 C C . ASN A 1 86 ? -3.660 -0.698 -17.191 1.00 87.75 86 ASN A C 1
ATOM 700 O O . ASN A 1 86 ? -3.692 -1.102 -16.029 1.00 87.75 86 ASN A O 1
ATOM 704 N N . ASP A 1 87 ? -4.231 -1.338 -18.213 1.00 89.25 87 ASP A N 1
ATOM 705 C CA . ASP A 1 87 ? -5.009 -2.568 -18.054 1.00 89.25 87 ASP A CA 1
ATOM 706 C C . ASP A 1 87 ? -4.155 -3.684 -17.441 1.00 89.25 87 ASP A C 1
ATOM 708 O O . ASP A 1 87 ? -4.615 -4.428 -16.576 1.00 89.25 87 ASP A O 1
ATOM 712 N N . TYR A 1 88 ? -2.887 -3.794 -17.852 1.00 88.81 88 TYR A N 1
ATOM 713 C CA . TYR A 1 88 ? -1.953 -4.754 -17.274 1.00 88.81 88 TYR A CA 1
ATOM 714 C C . TYR A 1 88 ? -1.670 -4.450 -15.800 1.00 88.81 88 TYR A C 1
ATOM 716 O O . TYR A 1 88 ? -1.699 -5.368 -14.982 1.00 88.81 88 TYR A O 1
ATOM 724 N N . PHE A 1 89 ? -1.400 -3.193 -15.444 1.00 88.62 89 PHE A N 1
ATOM 725 C CA . PHE A 1 89 ? -1.124 -2.814 -14.055 1.00 88.62 89 PHE A CA 1
ATOM 726 C C . PHE A 1 89 ? -2.338 -3.062 -13.159 1.00 88.62 89 PHE A C 1
ATOM 728 O O . PHE A 1 89 ? -2.184 -3.619 -12.076 1.00 88.62 89 PHE A O 1
ATOM 735 N N . GLU A 1 90 ? -3.537 -2.709 -13.619 1.00 86.44 90 GLU A N 1
ATOM 736 C CA . GLU A 1 90 ? -4.778 -2.941 -12.881 1.00 86.44 90 GLU A CA 1
ATOM 737 C C . GLU A 1 90 ? -5.072 -4.438 -12.735 1.00 86.44 90 GLU A C 1
ATOM 739 O O . GLU A 1 90 ? -5.229 -4.932 -11.619 1.00 86.44 90 GLU A O 1
ATOM 744 N N . LYS A 1 91 ? -5.044 -5.194 -13.839 1.00 87.25 91 LYS A N 1
ATOM 745 C CA . LYS A 1 91 ? -5.312 -6.639 -13.839 1.00 87.25 91 LYS A CA 1
ATOM 746 C C . LYS A 1 91 ? -4.333 -7.428 -12.971 1.00 87.25 91 LYS A C 1
ATOM 748 O O . LYS A 1 91 ? -4.722 -8.430 -12.374 1.00 87.25 91 LYS A O 1
ATOM 753 N N . ASN A 1 92 ? -3.068 -7.016 -12.936 1.00 84.38 92 ASN A N 1
ATOM 754 C CA . ASN A 1 92 ? -2.031 -7.684 -12.149 1.00 84.38 92 ASN A CA 1
ATOM 755 C C . ASN A 1 92 ? -1.837 -7.057 -10.773 1.00 84.38 92 ASN A C 1
ATOM 757 O O . ASN A 1 92 ? -0.913 -7.442 -10.053 1.00 84.38 92 ASN A O 1
ATOM 761 N N . SER A 1 93 ? -2.702 -6.124 -10.374 1.00 86.19 93 SER A N 1
ATOM 762 C CA . SER A 1 93 ? -2.642 -5.550 -9.043 1.00 86.19 93 SER A CA 1
ATOM 763 C C . SER A 1 93 ? -1.271 -4.913 -8.755 1.00 86.19 93 SER A C 1
ATOM 765 O O . SER A 1 93 ? -0.694 -5.131 -7.695 1.00 86.19 93 SER A O 1
ATOM 767 N N . ILE A 1 94 ? -0.707 -4.174 -9.713 1.00 84.06 94 ILE A N 1
ATOM 768 C CA . ILE A 1 94 ? 0.598 -3.510 -9.596 1.00 84.06 94 ILE A CA 1
ATOM 769 C C . ILE A 1 94 ? 0.361 -2.026 -9.357 1.00 84.06 94 ILE A C 1
ATOM 771 O O . ILE A 1 94 ? -0.225 -1.337 -10.196 1.00 84.06 94 ILE A O 1
ATOM 775 N N . LYS A 1 95 ? 0.890 -1.501 -8.248 1.00 76.75 95 LYS A N 1
ATOM 776 C CA . LYS A 1 95 ? 0.901 -0.058 -8.010 1.00 76.75 95 LYS A CA 1
ATOM 777 C C . LYS A 1 95 ? 2.305 0.519 -8.007 1.00 76.75 95 LYS A C 1
ATOM 779 O O . LYS A 1 95 ? 3.167 0.118 -7.230 1.00 76.75 95 LYS A O 1
ATOM 784 N N . VAL A 1 96 ? 2.475 1.548 -8.828 1.00 72.62 96 VAL A N 1
ATOM 785 C CA . VAL A 1 96 ? 3.520 2.550 -8.642 1.00 72.62 96 VAL A CA 1
ATOM 786 C C . VAL A 1 96 ? 3.055 3.506 -7.550 1.00 72.62 96 VAL A C 1
ATOM 788 O O . VAL A 1 96 ? 1.915 3.957 -7.562 1.00 72.62 96 VAL A O 1
ATOM 791 N N . ASN A 1 97 ? 3.919 3.752 -6.570 1.00 68.38 97 ASN A N 1
ATOM 792 C CA . ASN A 1 97 ? 3.748 4.784 -5.549 1.00 68.38 97 ASN A CA 1
ATOM 793 C C . ASN A 1 97 ? 2.447 4.749 -4.708 1.00 68.38 97 ASN A C 1
ATOM 795 O O . ASN A 1 97 ? 1.468 5.448 -4.971 1.00 68.38 97 ASN A O 1
ATOM 799 N N . SER A 1 98 ? 2.458 3.992 -3.611 1.00 77.56 98 SER A N 1
ATOM 800 C CA . SER A 1 98 ? 1.296 3.890 -2.715 1.00 77.56 98 SER A CA 1
ATOM 801 C C . SER A 1 98 ? 1.606 4.046 -1.227 1.00 77.56 98 SER A C 1
ATOM 803 O O . SER A 1 98 ? 0.675 4.127 -0.431 1.00 77.56 98 SER A O 1
ATOM 805 N N . LEU A 1 99 ? 2.880 4.139 -0.830 1.00 82.56 99 LEU A N 1
ATOM 806 C CA . LEU A 1 99 ? 3.261 4.147 0.588 1.00 82.56 99 LEU A CA 1
ATOM 807 C C . LEU A 1 99 ? 2.811 5.424 1.308 1.00 82.56 99 LEU A C 1
ATOM 809 O O . LEU A 1 99 ? 2.194 5.333 2.364 1.00 82.56 99 LEU A O 1
ATOM 813 N N . ALA A 1 100 ? 3.033 6.602 0.716 1.00 81.88 100 ALA A N 1
ATOM 814 C CA . ALA A 1 100 ? 2.563 7.866 1.292 1.00 81.88 100 ALA A CA 1
ATOM 815 C C . ALA A 1 100 ? 1.026 7.916 1.380 1.00 81.88 100 ALA A C 1
ATOM 817 O O . ALA A 1 100 ? 0.461 8.370 2.374 1.00 81.88 100 ALA A O 1
ATOM 818 N N . GLN A 1 101 ? 0.332 7.378 0.368 1.00 86.50 101 GLN A N 1
ATOM 819 C CA . GLN A 1 101 ? -1.127 7.236 0.401 1.00 86.50 101 GLN A CA 1
ATOM 820 C C . GLN A 1 101 ? -1.570 6.305 1.534 1.00 86.50 101 GLN A C 1
ATOM 822 O O . GLN A 1 101 ? -2.516 6.623 2.248 1.00 86.50 101 GLN A O 1
ATOM 827 N N . LEU A 1 102 ? -0.874 5.184 1.726 1.00 89.31 102 LEU A N 1
ATOM 828 C CA . LEU A 1 102 ? -1.177 4.220 2.776 1.00 89.31 102 LEU A CA 1
ATOM 829 C C . LEU A 1 102 ? -1.001 4.826 4.177 1.00 89.31 102 LEU A C 1
ATOM 831 O O . LEU A 1 102 ? -1.871 4.638 5.027 1.00 89.31 102 LEU A O 1
ATOM 835 N N . ILE A 1 103 ? 0.059 5.613 4.399 1.00 89.69 103 ILE A N 1
ATOM 836 C CA . ILE A 1 103 ? 0.272 6.367 5.648 1.00 89.69 103 ILE A CA 1
ATOM 837 C C . ILE A 1 103 ? -0.876 7.360 5.868 1.00 89.69 103 ILE A C 1
ATOM 839 O O . ILE A 1 103 ? -1.513 7.338 6.921 1.00 89.69 103 ILE A O 1
ATOM 843 N N . LYS A 1 104 ? -1.206 8.163 4.849 1.00 90.12 104 LYS A N 1
ATOM 844 C CA . LYS A 1 104 ? -2.300 9.141 4.914 1.00 90.12 104 LYS A CA 1
ATOM 845 C C . LYS A 1 104 ? -3.644 8.493 5.249 1.00 90.12 104 LYS A C 1
ATOM 847 O O . LYS A 1 104 ? -4.387 9.008 6.079 1.00 90.12 104 LYS A O 1
ATOM 852 N N . PHE A 1 105 ? -3.986 7.375 4.610 1.00 92.44 105 PHE A N 1
ATOM 853 C CA . PHE A 1 105 ? -5.245 6.691 4.903 1.00 92.44 105 PHE A CA 1
ATOM 854 C C . PHE A 1 105 ? -5.247 6.056 6.294 1.00 92.44 105 PHE A C 1
ATOM 856 O O . PHE A 1 105 ? -6.278 6.103 6.961 1.00 92.44 105 PHE A O 1
ATOM 863 N N . SER A 1 106 ? -4.101 5.555 6.764 1.00 92.81 106 SER A N 1
ATOM 864 C CA . SER A 1 106 ? -3.957 5.064 8.139 1.00 92.8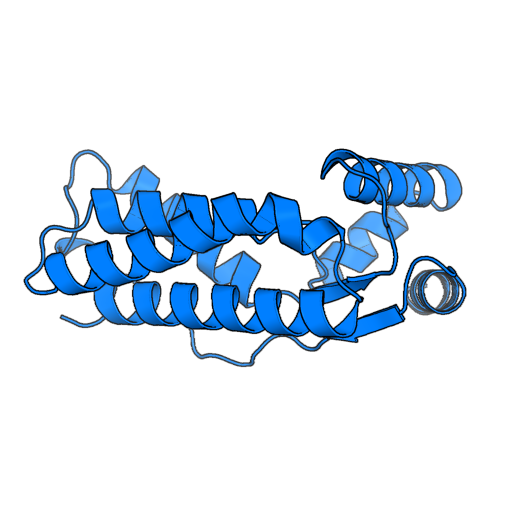1 106 SER A CA 1
ATOM 865 C C . SER A 1 106 ? -4.236 6.178 9.156 1.00 92.81 106 SER A C 1
ATOM 867 O O . SER A 1 106 ? -4.959 5.963 10.133 1.00 92.81 106 SER A O 1
ATOM 869 N N . GLU A 1 107 ? -3.702 7.381 8.915 1.00 91.19 107 GLU A N 1
ATOM 870 C CA . GLU A 1 107 ? -3.940 8.564 9.750 1.00 91.19 107 GLU A CA 1
ATOM 871 C C . GLU A 1 107 ? -5.418 8.947 9.742 1.00 91.19 107 GLU A C 1
ATOM 873 O O . GLU A 1 107 ? -6.032 9.050 10.801 1.00 91.19 107 GLU A O 1
ATOM 878 N N . MET A 1 108 ? -6.016 9.061 8.552 1.00 90.94 108 MET A N 1
ATOM 879 C CA . MET A 1 108 ? -7.439 9.372 8.415 1.00 90.94 108 MET A CA 1
ATOM 880 C C . MET A 1 108 ? -8.323 8.392 9.192 1.00 90.94 108 MET A C 1
ATOM 882 O O . MET A 1 108 ? -9.295 8.818 9.809 1.00 90.94 108 MET A O 1
ATOM 886 N N . LEU A 1 109 ? -8.006 7.096 9.163 1.00 90.44 109 LEU A N 1
ATOM 887 C CA . LEU A 1 109 ? -8.755 6.066 9.879 1.00 90.44 109 LEU A CA 1
ATOM 888 C C . LEU A 1 109 ? -8.627 6.242 11.401 1.00 90.44 109 LEU A C 1
ATOM 890 O O . LEU A 1 109 ? -9.626 6.257 12.119 1.00 90.44 109 LEU A O 1
ATOM 894 N N . THR A 1 110 ? -7.396 6.438 11.874 1.00 90.06 110 THR A N 1
ATOM 895 C CA . THR A 1 110 ? -7.066 6.592 13.299 1.00 90.06 110 THR A CA 1
ATOM 896 C C . THR A 1 110 ? -7.664 7.865 13.894 1.00 90.06 110 THR A C 1
ATOM 898 O O . THR A 1 110 ? -8.211 7.837 14.994 1.00 90.06 110 THR A O 1
ATOM 901 N N . ASP A 1 111 ? -7.641 8.973 13.154 1.00 90.25 111 ASP A N 1
ATOM 902 C CA . ASP A 1 111 ? -8.197 10.259 13.588 1.00 90.25 111 ASP A CA 1
ATOM 903 C C . ASP A 1 111 ? -9.705 10.203 13.855 1.00 90.25 111 ASP A C 1
ATOM 905 O O . ASP A 1 111 ? -10.240 11.024 14.604 1.00 90.25 111 ASP A O 1
ATOM 909 N N . GLN A 1 112 ? -10.409 9.266 13.214 1.00 89.12 112 GLN A N 1
ATOM 910 C CA . GLN A 1 112 ? -11.853 9.083 13.367 1.00 89.12 112 GLN A CA 1
ATOM 911 C C . GLN A 1 112 ? -12.227 8.008 14.389 1.00 89.12 112 GLN A C 1
ATOM 913 O O . GLN A 1 112 ? -13.414 7.864 14.696 1.00 89.12 112 GLN A O 1
ATOM 918 N N . TYR A 1 113 ? -11.242 7.271 14.901 1.00 89.81 113 TYR A N 1
ATOM 919 C CA . TYR A 1 113 ? -11.439 6.165 15.822 1.00 89.81 113 TYR A CA 1
ATOM 920 C C . TYR A 1 113 ? -11.763 6.659 17.239 1.00 89.81 113 TYR A C 1
ATOM 922 O O . TYR A 1 113 ? -11.073 7.530 17.780 1.00 89.81 113 TYR A O 1
ATOM 930 N N . ILE A 1 114 ? -12.801 6.083 17.852 1.00 86.81 114 ILE A N 1
ATOM 931 C CA . ILE A 1 114 ? -13.264 6.435 19.210 1.00 86.81 114 ILE A CA 1
ATOM 932 C C . ILE A 1 114 ? -13.180 5.271 20.211 1.00 86.81 114 ILE A C 1
ATOM 934 O O . ILE A 1 114 ? -13.600 5.422 21.357 1.00 86.81 114 ILE A O 1
ATOM 938 N N . GLY A 1 115 ? -12.657 4.114 19.794 1.00 86.31 115 GLY A N 1
ATOM 939 C CA . GLY A 1 115 ? -12.564 2.914 20.627 1.00 86.31 115 GLY A CA 1
ATOM 940 C C . GLY A 1 115 ? -11.416 2.931 21.645 1.00 86.31 115 GLY A C 1
ATOM 941 O O . GLY A 1 115 ? -10.580 3.836 21.685 1.00 86.31 115 GLY A O 1
ATOM 942 N N . GLN A 1 116 ? -11.354 1.878 22.465 1.00 86.81 116 GLN A N 1
ATOM 943 C CA . GLN A 1 116 ? -10.422 1.766 23.600 1.00 86.81 116 GLN A CA 1
ATOM 944 C C . GLN A 1 116 ? -8.944 1.674 23.180 1.00 86.81 116 GLN A C 1
ATOM 946 O O . GLN A 1 116 ? -8.066 2.059 23.944 1.00 86.81 116 GLN A O 1
ATOM 951 N N . ASN A 1 117 ? -8.657 1.243 21.947 1.00 88.75 117 ASN A N 1
ATOM 952 C CA . ASN A 1 117 ? -7.292 1.100 21.421 1.00 88.75 117 ASN A CA 1
ATOM 953 C C . ASN A 1 117 ? -6.697 2.398 20.839 1.00 88.75 117 ASN A C 1
ATOM 955 O O . ASN A 1 117 ? -5.683 2.355 20.140 1.00 88.75 117 ASN A O 1
ATOM 959 N N . ARG A 1 118 ? -7.313 3.562 21.083 1.00 87.81 118 ARG A N 1
ATOM 960 C CA . ARG A 1 118 ? -6.920 4.825 20.436 1.00 87.81 118 ARG A CA 1
ATOM 961 C C . ARG A 1 118 ? -5.460 5.214 20.684 1.00 87.81 118 ARG A C 1
ATOM 963 O O . ARG A 1 118 ? -4.801 5.650 19.748 1.00 87.81 118 ARG A O 1
ATOM 970 N N . GLU A 1 119 ? -4.948 5.053 21.902 1.00 88.88 119 GLU A N 1
ATOM 971 C CA . GLU A 1 119 ? -3.548 5.386 22.221 1.00 88.88 119 GLU A CA 1
ATOM 972 C C . GLU A 1 119 ? -2.564 4.513 21.431 1.00 88.88 119 GLU A C 1
ATOM 974 O O . GLU A 1 119 ? -1.661 5.029 20.778 1.00 88.88 119 GLU A O 1
ATOM 979 N N . VAL A 1 120 ? -2.819 3.203 21.378 1.00 90.56 120 VAL A N 1
ATOM 980 C CA . VAL A 1 120 ? -2.015 2.247 20.601 1.00 90.56 120 VAL A CA 1
ATOM 981 C C . VAL A 1 120 ? -1.994 2.617 19.114 1.00 90.56 120 VAL A C 1
ATOM 983 O O . VAL A 1 120 ? -0.945 2.574 18.471 1.00 90.56 120 VAL A O 1
ATOM 986 N N . LEU A 1 121 ? -3.140 3.013 18.557 1.00 89.88 121 LEU A N 1
ATOM 987 C CA . LEU A 1 121 ? -3.235 3.450 17.164 1.00 89.88 121 LEU A CA 1
ATOM 988 C C . LEU A 1 121 ? -2.446 4.740 16.905 1.00 89.88 121 LEU A C 1
ATOM 990 O O . LEU A 1 121 ? -1.763 4.847 15.885 1.00 89.88 121 LEU A O 1
ATOM 994 N N . VAL A 1 122 ? -2.494 5.702 17.830 1.00 88.44 122 VAL A N 1
ATOM 995 C CA . VAL A 1 122 ? -1.715 6.947 17.742 1.00 88.44 122 VAL A CA 1
ATOM 996 C C . VAL A 1 122 ? -0.212 6.659 17.745 1.00 88.44 122 VAL A C 1
ATOM 998 O O . VAL A 1 122 ? 0.517 7.255 16.947 1.00 88.44 122 VAL A O 1
ATOM 1001 N N . ASP A 1 123 ? 0.257 5.711 18.556 1.00 90.69 123 ASP A N 1
ATOM 1002 C CA . ASP A 1 123 ? 1.664 5.293 18.566 1.00 90.69 123 ASP A CA 1
ATOM 1003 C C . ASP A 1 123 ? 2.069 4.615 17.249 1.00 90.69 123 ASP A C 1
ATOM 1005 O O . ASP A 1 123 ? 3.122 4.916 16.670 1.00 90.69 123 ASP A O 1
ATOM 1009 N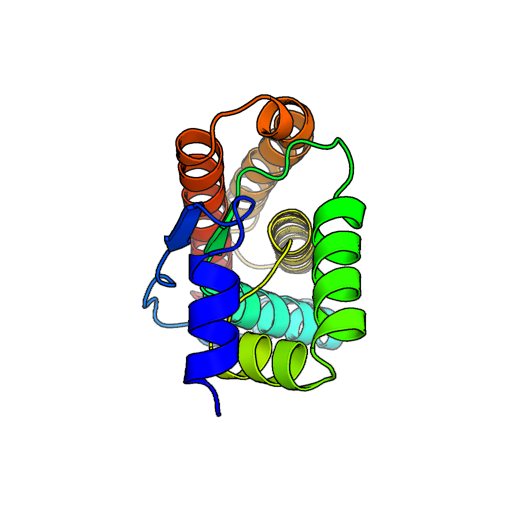 N . MET A 1 124 ? 1.211 3.737 16.715 1.00 91.12 124 MET A N 1
ATOM 1010 C CA . MET A 1 124 ? 1.435 3.105 15.412 1.00 91.12 124 MET A CA 1
ATOM 1011 C C . MET A 1 124 ? 1.539 4.150 14.292 1.00 91.12 124 MET A C 1
ATOM 1013 O O . MET A 1 124 ? 2.488 4.094 13.502 1.00 91.12 124 MET A O 1
ATOM 1017 N N . ILE A 1 125 ? 0.634 5.134 14.256 1.00 88.38 125 ILE A N 1
ATOM 1018 C CA . ILE A 1 125 ? 0.666 6.241 13.289 1.00 88.38 125 ILE A CA 1
ATOM 1019 C C . ILE A 1 125 ? 1.889 7.125 13.472 1.00 88.38 125 ILE A C 1
ATOM 1021 O O . ILE A 1 125 ? 2.529 7.478 12.486 1.00 88.38 125 ILE A O 1
ATOM 1025 N N . SER A 1 126 ? 2.254 7.458 14.705 1.00 86.12 126 SER A N 1
ATOM 1026 C CA . SER A 1 126 ? 3.443 8.270 14.975 1.00 86.12 126 SER A CA 1
ATOM 1027 C C . SER A 1 126 ? 4.698 7.579 14.444 1.00 86.12 126 SER A C 1
ATOM 1029 O O . SER A 1 126 ? 5.531 8.217 13.803 1.00 86.12 126 SER A O 1
ATOM 1031 N N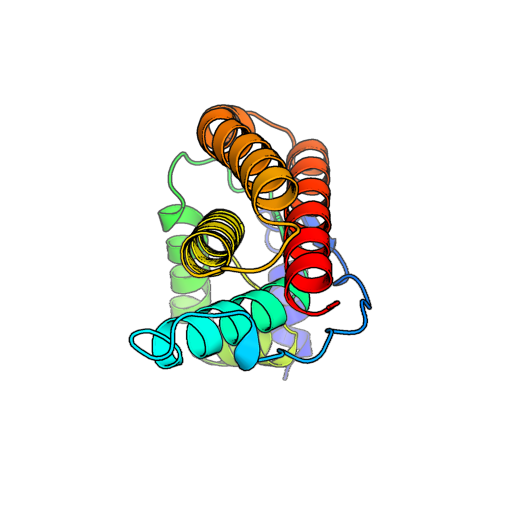 . SER A 1 127 ? 4.782 6.250 14.588 1.00 84.81 127 SER A N 1
ATOM 1032 C CA . SER A 1 127 ? 5.862 5.481 13.971 1.00 84.81 127 SER A CA 1
ATOM 1033 C C . SER A 1 127 ? 5.842 5.575 12.439 1.00 84.81 127 SER A C 1
ATOM 1035 O O . SER A 1 127 ? 6.898 5.773 11.848 1.00 84.81 127 SER A O 1
ATOM 1037 N N . LEU A 1 128 ? 4.662 5.520 11.800 1.00 82.12 128 LEU A N 1
ATOM 1038 C CA . LEU A 1 128 ? 4.482 5.715 10.351 1.00 82.12 128 LEU A CA 1
ATOM 1039 C C . LEU A 1 128 ? 4.845 7.129 9.874 1.00 82.12 128 LEU A C 1
ATOM 1041 O O . LEU A 1 128 ? 5.435 7.272 8.809 1.00 82.12 128 LEU A O 1
ATOM 1045 N N . LYS A 1 129 ? 4.572 8.169 10.661 1.00 75.31 129 LYS A N 1
ATOM 1046 C CA . LYS A 1 129 ? 4.952 9.553 10.333 1.00 75.31 129 LYS A CA 1
ATOM 1047 C C . LYS A 1 129 ? 6.458 9.775 10.415 1.00 75.31 129 LYS A C 1
ATOM 1049 O O . LYS A 1 129 ? 7.032 10.392 9.523 1.00 75.31 129 LYS A O 1
ATOM 1054 N N . CYS A 1 130 ? 7.126 9.176 11.402 1.00 69.69 130 CYS A N 1
ATOM 1055 C CA . CYS A 1 130 ? 8.589 9.123 11.412 1.00 69.69 130 CYS A CA 1
ATOM 1056 C C . CYS A 1 130 ? 9.136 8.438 10.146 1.00 69.69 130 CYS A C 1
ATOM 1058 O O . CYS A 1 130 ? 10.204 8.814 9.662 1.00 69.69 130 CYS A O 1
ATOM 1060 N N . PHE A 1 131 ? 8.398 7.478 9.567 1.00 69.75 131 PHE A N 1
ATOM 1061 C CA . PHE A 1 131 ? 8.743 6.912 8.262 1.00 69.75 131 PHE A CA 1
ATOM 1062 C C . PHE A 1 131 ? 8.496 7.873 7.100 1.00 69.75 131 PHE A C 1
ATOM 1064 O O . PHE A 1 131 ? 9.268 7.828 6.154 1.00 69.75 131 PHE A O 1
ATOM 1071 N N . GLU A 1 132 ? 7.496 8.752 7.144 1.00 66.19 132 GLU A N 1
ATOM 1072 C CA . GLU A 1 132 ? 7.301 9.796 6.126 1.00 66.19 132 GLU A CA 1
ATOM 1073 C C . GLU A 1 132 ? 8.455 10.810 6.125 1.00 66.19 132 GLU A C 1
ATOM 1075 O O . GLU A 1 132 ? 8.975 11.176 5.069 1.00 66.19 132 GLU A O 1
ATOM 1080 N N . ASP A 1 133 ? 8.966 11.171 7.299 1.00 64.44 133 ASP A N 1
ATOM 1081 C CA . ASP A 1 133 ? 10.204 11.945 7.394 1.00 64.44 133 ASP A CA 1
ATOM 1082 C C . ASP A 1 133 ? 11.418 11.143 6.908 1.00 64.44 133 ASP A C 1
ATOM 1084 O O . ASP A 1 133 ? 12.264 11.669 6.174 1.00 64.44 133 ASP A O 1
ATOM 1088 N N . ALA A 1 134 ? 11.459 9.842 7.211 1.00 58.97 134 ALA A N 1
ATOM 1089 C CA . ALA A 1 134 ? 12.451 8.923 6.667 1.00 58.97 134 ALA A CA 1
ATOM 1090 C C . ALA A 1 134 ? 12.262 8.639 5.166 1.00 58.97 134 ALA A C 1
ATOM 1092 O O . ALA A 1 134 ? 13.221 8.191 4.540 1.00 58.97 134 ALA A O 1
ATOM 1093 N N . LEU A 1 135 ? 11.115 8.950 4.536 1.00 63.19 135 LEU A N 1
ATOM 1094 C CA . LEU A 1 135 ? 10.921 8.811 3.085 1.00 63.19 135 LEU A CA 1
ATOM 1095 C C . LEU A 1 135 ? 11.847 9.759 2.310 1.00 63.19 135 LEU A C 1
ATOM 1097 O O . LEU A 1 135 ? 12.170 9.511 1.148 1.00 63.19 135 LEU A O 1
ATOM 1101 N N . ARG A 1 136 ? 12.359 10.814 2.956 1.00 63.47 136 ARG A N 1
ATOM 1102 C CA . ARG A 1 136 ? 13.455 11.619 2.399 1.00 63.47 136 ARG A CA 1
ATOM 1103 C C . ARG A 1 136 ? 14.763 10.824 2.300 1.00 63.47 136 ARG A C 1
ATOM 1105 O O . ARG A 1 136 ? 15.454 10.948 1.294 1.00 63.47 136 ARG A O 1
ATOM 1112 N N . ALA A 1 137 ? 15.059 9.959 3.275 1.00 62.66 137 ALA A N 1
ATOM 1113 C CA . ALA A 1 137 ? 16.205 9.040 3.271 1.00 62.66 137 ALA A CA 1
ATOM 1114 C C . ALA A 1 137 ? 15.929 7.716 2.525 1.00 62.66 137 ALA A C 1
ATOM 1116 O O . ALA A 1 137 ? 16.853 7.075 2.039 1.00 62.66 137 ALA A O 1
ATOM 1117 N N . TYR A 1 138 ? 14.662 7.320 2.369 1.00 65.88 138 TYR A N 1
ATOM 1118 C CA . TYR A 1 138 ? 14.214 6.202 1.529 1.00 65.88 138 TYR A CA 1
ATOM 1119 C C . TYR A 1 138 ? 14.704 6.326 0.086 1.00 65.88 138 TYR A C 1
ATOM 1121 O O . TYR A 1 138 ? 14.976 5.333 -0.578 1.00 65.88 138 TYR A O 1
ATOM 1129 N N . ARG A 1 139 ? 14.867 7.557 -0.396 1.00 66.25 139 ARG A N 1
ATOM 1130 C CA . ARG A 1 139 ? 15.280 7.855 -1.770 1.00 66.25 139 ARG A CA 1
ATOM 1131 C C . ARG A 1 139 ? 16.760 7.581 -2.038 1.00 66.25 139 ARG A C 1
ATOM 1133 O O . ARG A 1 139 ? 17.110 7.286 -3.172 1.00 66.25 139 ARG A O 1
ATOM 1140 N N . SER A 1 140 ? 17.621 7.632 -1.019 1.00 74.12 140 SER A N 1
ATOM 1141 C CA . SER A 1 140 ? 19.048 7.293 -1.145 1.00 74.12 140 SER A CA 1
ATOM 1142 C C . SER A 1 140 ? 19.338 5.809 -0.905 1.00 74.12 140 SER A C 1
ATOM 1144 O O . SER A 1 140 ? 20.500 5.415 -0.848 1.00 74.12 140 SER A O 1
ATOM 1146 N N . LYS A 1 141 ? 18.297 4.993 -0.712 1.00 81.06 141 LYS A N 1
ATOM 1147 C CA . LYS A 1 141 ? 18.415 3.575 -0.383 1.00 81.06 141 LYS A CA 1
ATOM 1148 C C . LYS A 1 141 ? 18.417 2.693 -1.622 1.00 81.06 141 LYS A C 1
ATOM 1150 O O . LYS A 1 141 ? 17.779 2.982 -2.640 1.00 81.06 141 LYS A O 1
ATOM 1155 N N . THR A 1 142 ? 19.102 1.566 -1.498 1.00 86.06 142 THR A N 1
ATOM 1156 C CA . THR A 1 142 ? 19.075 0.492 -2.493 1.00 86.06 142 THR A CA 1
ATOM 1157 C C . THR A 1 142 ? 17.643 -0.035 -2.696 1.00 86.06 142 THR A C 1
ATOM 1159 O O . THR A 1 142 ? 16.784 0.155 -1.828 1.00 86.06 142 THR A O 1
ATOM 1162 N N . PRO A 1 143 ? 17.335 -0.679 -3.839 1.00 87.12 143 PRO A N 1
ATOM 1163 C CA . PRO A 1 143 ? 16.026 -1.299 -4.054 1.00 87.12 143 PRO A CA 1
ATOM 1164 C C . PRO A 1 143 ? 15.603 -2.255 -2.922 1.00 87.12 143 PRO A C 1
ATOM 1166 O O . PRO A 1 143 ? 14.456 -2.192 -2.483 1.00 87.12 143 PRO A O 1
ATOM 1169 N N . ASP A 1 144 ? 16.529 -3.057 -2.388 1.00 86.75 144 ASP A N 1
ATOM 1170 C CA . ASP A 1 144 ? 16.254 -4.015 -1.304 1.00 86.75 144 ASP A CA 1
ATOM 1171 C C . ASP A 1 144 ? 15.888 -3.325 0.013 1.00 86.75 144 ASP A C 1
ATOM 1173 O O . ASP A 1 144 ? 14.939 -3.706 0.699 1.00 86.75 144 ASP A O 1
ATOM 1177 N N . GLU A 1 145 ? 16.598 -2.256 0.362 1.00 86.25 145 GLU A N 1
ATOM 1178 C CA . GLU A 1 145 ? 16.264 -1.453 1.534 1.00 86.25 145 GLU A CA 1
ATOM 1179 C C . GLU A 1 145 ? 14.910 -0.744 1.371 1.00 86.25 145 GLU A C 1
ATOM 1181 O O . GLU A 1 145 ? 14.123 -0.679 2.318 1.00 86.25 145 GLU A O 1
ATOM 1186 N N . ARG A 1 146 ? 14.611 -0.229 0.169 1.00 83.44 146 ARG A N 1
ATOM 1187 C CA . ARG A 1 146 ? 13.302 0.366 -0.146 1.00 83.44 146 ARG A CA 1
ATOM 1188 C C . ARG A 1 146 ? 12.182 -0.668 -0.037 1.00 83.44 146 ARG A C 1
ATOM 1190 O O . ARG A 1 146 ? 11.127 -0.357 0.513 1.00 83.44 146 ARG A O 1
ATOM 1197 N N . LEU A 1 147 ? 12.422 -1.897 -0.489 1.00 86.75 147 LEU A N 1
ATOM 1198 C CA . LEU A 1 147 ? 11.499 -3.016 -0.321 1.00 86.75 147 LEU A CA 1
ATOM 1199 C C . LEU A 1 147 ? 11.271 -3.350 1.160 1.00 86.75 147 LEU A C 1
ATOM 1201 O O . LEU A 1 147 ? 10.125 -3.510 1.578 1.00 86.75 147 LEU A O 1
ATOM 1205 N N . SER A 1 148 ? 12.335 -3.420 1.965 1.00 87.69 148 SER A N 1
ATOM 1206 C CA . SER A 1 148 ? 12.221 -3.669 3.408 1.00 87.69 148 SER A CA 1
ATOM 1207 C C . SER A 1 148 ? 11.334 -2.622 4.085 1.00 87.69 148 SER A C 1
ATOM 1209 O O . SER A 1 148 ? 10.432 -2.971 4.845 1.00 87.69 148 SER A O 1
ATOM 1211 N N . ILE A 1 149 ? 11.528 -1.344 3.751 1.00 85.00 149 ILE A N 1
ATOM 1212 C C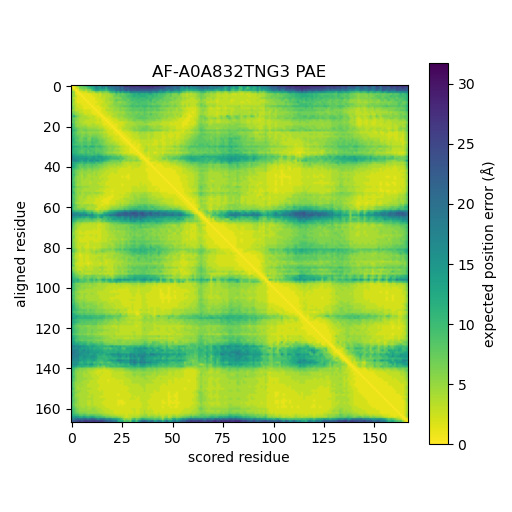A . ILE A 1 149 ? 10.704 -0.248 4.276 1.00 85.00 149 ILE A CA 1
ATOM 1213 C C . ILE A 1 149 ? 9.251 -0.381 3.814 1.00 85.00 149 ILE A C 1
ATOM 1215 O O . ILE A 1 149 ? 8.333 -0.241 4.621 1.00 85.00 149 ILE A O 1
ATOM 1219 N N . ALA A 1 150 ? 9.024 -0.683 2.533 1.00 86.38 150 ALA A N 1
ATOM 1220 C CA . ALA A 1 150 ? 7.679 -0.888 2.005 1.00 86.38 150 ALA A CA 1
ATOM 1221 C C . ALA A 1 150 ? 6.935 -1.985 2.785 1.00 86.38 150 ALA A C 1
ATOM 1223 O O . ALA A 1 150 ? 5.803 -1.769 3.217 1.00 86.38 150 ALA A O 1
ATOM 1224 N N . LYS A 1 151 ? 7.594 -3.122 3.044 1.00 88.44 151 LYS A N 1
ATOM 1225 C CA . LYS A 1 151 ? 7.038 -4.231 3.837 1.00 88.44 151 LYS A CA 1
ATOM 1226 C C . LYS A 1 151 ? 6.704 -3.815 5.269 1.00 88.44 151 LYS A C 1
ATOM 1228 O O . LYS A 1 151 ? 5.640 -4.170 5.776 1.00 88.44 151 LYS A O 1
ATOM 1233 N N . GLU A 1 152 ? 7.564 -3.035 5.923 1.00 89.06 152 GLU A N 1
ATOM 1234 C CA . GLU A 1 152 ? 7.297 -2.524 7.274 1.00 89.06 152 GLU A CA 1
ATOM 1235 C C . GLU A 1 152 ? 6.086 -1.587 7.318 1.00 89.06 152 GLU A C 1
ATOM 1237 O O . GLU A 1 152 ? 5.221 -1.740 8.186 1.00 89.06 152 GLU A O 1
ATOM 1242 N N . VAL A 1 153 ? 5.986 -0.659 6.362 1.00 89.19 153 VAL A N 1
ATOM 1243 C CA . VAL A 1 153 ? 4.848 0.264 6.247 1.00 89.19 153 VAL A CA 1
ATOM 1244 C C . VAL A 1 153 ? 3.557 -0.508 5.975 1.00 89.19 153 VAL A C 1
ATOM 1246 O O . VAL A 1 153 ? 2.560 -0.278 6.666 1.00 89.19 153 VAL A O 1
ATOM 1249 N N . LYS A 1 154 ? 3.568 -1.465 5.034 1.00 91.56 154 LYS A N 1
ATOM 1250 C CA . LYS A 1 154 ? 2.411 -2.331 4.747 1.00 91.56 154 LYS A CA 1
ATOM 1251 C C . LYS A 1 154 ? 1.976 -3.102 5.992 1.00 91.56 154 LYS A C 1
ATOM 1253 O O . LYS A 1 154 ? 0.803 -3.054 6.357 1.00 91.56 154 LYS A O 1
ATOM 1258 N N . LYS A 1 155 ? 2.919 -3.734 6.696 1.00 92.75 155 LYS A N 1
ATOM 1259 C CA . LYS A 1 155 ? 2.642 -4.500 7.919 1.00 92.75 155 LYS A CA 1
ATOM 1260 C C . LYS A 1 155 ? 2.020 -3.632 9.011 1.00 92.75 155 LYS A C 1
ATOM 1262 O O . LYS A 1 155 ? 1.008 -4.014 9.586 1.00 92.75 155 LYS A O 1
ATOM 1267 N N . LYS A 1 156 ? 2.591 -2.460 9.294 1.00 92.75 156 LYS A N 1
ATOM 1268 C CA . LYS A 1 156 ? 2.054 -1.536 10.310 1.00 92.75 156 LYS A CA 1
ATOM 1269 C C . LYS A 1 156 ? 0.661 -1.026 9.945 1.00 92.75 156 LYS A C 1
ATOM 1271 O O . LYS A 1 156 ? -0.215 -1.000 10.800 1.00 92.75 156 LYS A O 1
ATOM 1276 N N . SER A 1 157 ? 0.445 -0.684 8.679 1.00 93.62 157 SER A N 1
ATOM 1277 C CA . SER A 1 157 ? -0.862 -0.231 8.186 1.00 93.62 157 SER A CA 1
ATOM 1278 C C . SER A 1 157 ? -1.924 -1.332 8.291 1.00 93.62 157 SER A C 1
ATOM 1280 O O . SER A 1 157 ? -3.068 -1.061 8.645 1.00 93.62 157 SER A O 1
ATOM 1282 N N . TYR A 1 158 ? -1.541 -2.589 8.055 1.00 94.88 158 TYR A N 1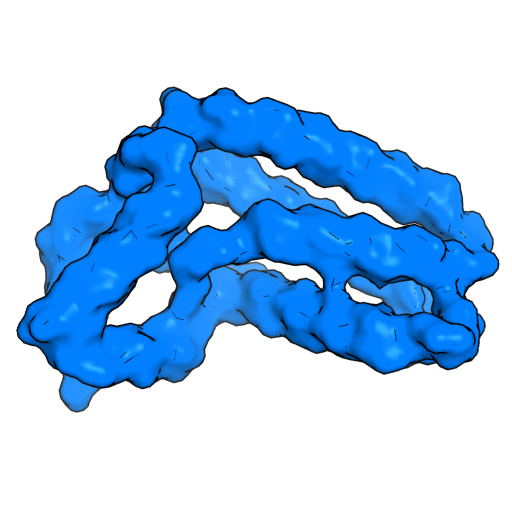
ATOM 1283 C CA . TYR A 1 158 ? -2.414 -3.741 8.273 1.00 94.88 158 TYR A CA 1
ATOM 1284 C C . TYR A 1 158 ? -2.726 -3.983 9.761 1.00 94.88 158 TYR A C 1
ATOM 1286 O O . TYR A 1 158 ? -3.867 -4.279 10.108 1.00 94.88 158 TYR A O 1
ATOM 1294 N N . GLU A 1 159 ? -1.757 -3.811 10.664 1.00 93.88 159 GLU A N 1
ATOM 1295 C CA . GLU A 1 159 ? -2.020 -3.899 12.108 1.00 93.88 159 GLU A CA 1
ATOM 1296 C C . GLU A 1 159 ? -2.944 -2.776 12.606 1.00 93.88 159 GLU A C 1
ATOM 1298 O O . GLU A 1 159 ? -3.798 -3.030 13.456 1.00 93.88 159 GLU A O 1
ATOM 1303 N N . ILE A 1 160 ? -2.852 -1.572 12.030 1.00 92.88 160 ILE A N 1
ATOM 1304 C CA . ILE A 1 160 ? -3.818 -0.488 12.268 1.00 92.88 160 ILE A CA 1
ATOM 1305 C C . ILE A 1 160 ? -5.216 -0.924 11.835 1.00 92.88 160 ILE A C 1
ATOM 1307 O O . ILE A 1 160 ? -6.137 -0.835 12.644 1.00 92.88 160 ILE A O 1
ATOM 1311 N N . LEU A 1 161 ? -5.369 -1.457 10.611 1.00 93.00 161 LEU A N 1
ATOM 1312 C CA . LEU A 1 161 ? -6.656 -1.989 10.143 1.00 93.00 161 LEU A CA 1
ATOM 1313 C C . LEU A 1 161 ? -7.209 -3.014 11.126 1.00 93.00 161 LEU A C 1
ATOM 1315 O O . LEU A 1 161 ? -8.294 -2.820 11.653 1.00 93.00 161 LEU A O 1
ATOM 1319 N N . LYS A 1 162 ? -6.432 -4.048 11.460 1.00 92.88 162 LYS A N 1
ATOM 1320 C CA . LYS A 1 162 ? -6.855 -5.077 12.418 1.00 92.88 162 LYS A CA 1
ATOM 1321 C C . LYS A 1 162 ? -7.295 -4.501 13.754 1.00 92.88 162 LYS A C 1
ATOM 1323 O O . LYS A 1 162 ? -8.239 -5.012 14.347 1.00 92.88 162 LYS A O 1
ATOM 1328 N N . THR A 1 163 ? -6.590 -3.490 14.245 1.00 91.12 163 THR A N 1
ATOM 1329 C CA . THR A 1 163 ? -6.879 -2.883 15.544 1.00 91.12 163 THR A CA 1
ATOM 1330 C C . THR A 1 163 ? -8.181 -2.089 15.508 1.00 91.12 163 THR A C 1
ATOM 1332 O O . THR A 1 163 ? -8.944 -2.161 16.465 1.00 91.12 163 THR A O 1
ATOM 1335 N N . VAL A 1 164 ? -8.482 -1.393 14.406 1.00 88.19 164 VAL A N 1
ATOM 1336 C CA . VAL A 1 164 ? -9.753 -0.661 14.272 1.00 88.19 164 VAL A CA 1
ATOM 1337 C C . VAL A 1 164 ? -10.950 -1.536 13.897 1.00 88.19 164 VAL A C 1
ATOM 1339 O O . VAL A 1 164 ? -12.079 -1.068 13.930 1.00 88.19 164 VAL A O 1
ATOM 1342 N N . THR A 1 165 ? -10.715 -2.771 13.459 1.00 84.56 165 THR A N 1
ATOM 1343 C CA . THR A 1 165 ? -11.774 -3.724 13.085 1.00 84.56 165 THR A CA 1
ATOM 1344 C C . THR A 1 165 ? -12.046 -4.763 14.167 1.00 84.56 165 THR A C 1
ATOM 1346 O O . THR A 1 165 ? -13.007 -5.517 14.082 1.00 84.56 165 THR A O 1
ATOM 1349 N N . ARG A 1 166 ? -11.164 -4.870 15.166 1.00 71.94 166 ARG A N 1
ATOM 1350 C CA . ARG A 1 166 ? -11.318 -5.774 16.307 1.00 71.94 166 ARG A CA 1
ATOM 1351 C C . ARG A 1 166 ? -11.747 -4.952 17.512 1.00 71.94 166 ARG A C 1
ATOM 1353 O O . ARG A 1 166 ? -10.898 -4.429 18.232 1.00 71.94 166 ARG A O 1
ATOM 1360 N N . SER A 1 167 ? -13.047 -4.828 17.749 1.00 54.25 167 SER A N 1
ATOM 1361 C CA . SER A 1 167 ? -13.604 -4.576 19.089 1.00 54.25 167 SER A CA 1
ATOM 1362 C C . SER A 1 167 ? -14.994 -5.181 19.170 1.00 54.25 167 SER A C 1
ATOM 1364 O O . SER A 1 167 ? -15.707 -5.087 18.153 1.00 54.25 167 SER A O 1
#

Radius of gyration: 17.19 Å; Cα contacts (8 Å, |Δi|>4): 179; chains: 1; bounding box: 40×26×50 Å

Mean predicted aligned error: 5.76 Å

Foldseek 3Di:
DLVVLVVVLVPPLFFPDWAAQDPDDQFDFDLVQFDPVCSVLLVVLSVLLVLLSNAIETLGPQQDDDLVSLVVVLVVCCVVVNCVSVVSCVVRRHDRDCLVVLLVSLCSNLVGGDDPCNVVSVVLSVVSVVVVVCVNVLSVDDSVVVVVSSVVSSVSSSVSSVVNNPD

pLDDT: mean 84.79, std 9.06, range [53.0, 94.88]

Solvent-accessible surface area (backbone atoms only — not comparable to full-atom values): 9491 Å² total; per-residue (Å²): 118,69,66,59,57,52,53,47,48,71,66,35,85,50,44,74,49,76,43,78,40,64,91,69,83,82,69,65,80,51,68,85,44,38,51,79,95,46,44,71,58,40,56,50,27,52,54,52,42,56,53,59,50,60,23,22,44,66,36,40,64,77,62,71,97,46,78,65,53,60,52,48,49,52,49,50,47,29,73,73,67,35,69,61,51,56,55,49,30,62,76,65,33,48,48,77,87,53,66,71,59,43,50,51,29,49,45,58,44,52,76,43,46,72,51,93,61,47,66,63,45,51,53,54,45,50,55,50,50,56,45,60,65,40,47,68,57,46,56,80,44,55,50,68,58,41,49,52,51,52,54,52,52,52,52,52,49,49,51,48,51,47,55,64,35,59,128